Protein AF-A0A3N5Z4N9-F1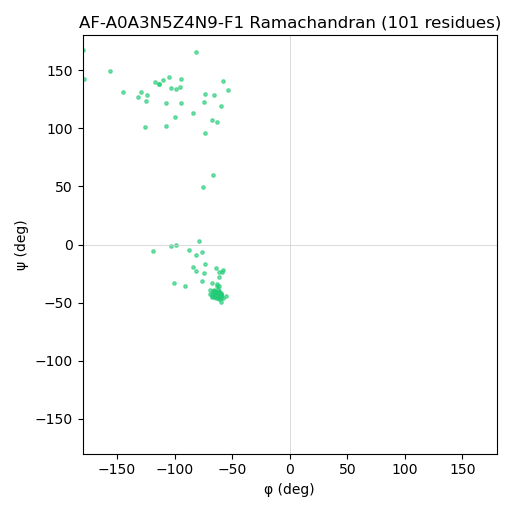 (afdb_monomer)

Sequence (103 aa):
MSAITFSGFNQIDFNVILKAVMEQERQPLATLQQRRTALEVQKEAFGTLASRLSALESAAAALADATAFGARTTRVGDSSVLGVAAGGTTPAGSYEIVVSELA

Solvent-accessible surface area (backbone atoms only — not comparable to full-atom values): 6707 Å² total; per-residue (Å²): 136,82,80,84,75,82,76,83,83,59,100,67,61,61,66,59,54,51,48,53,51,54,53,58,67,43,47,62,56,54,52,51,50,51,51,49,53,56,50,51,53,52,49,52,52,50,51,53,50,52,53,53,48,52,52,49,50,52,52,50,52,58,68,66,38,74,69,68,76,30,69,53,88,70,86,67,96,54,68,91,84,44,85,77,86,56,53,53,83,57,81,89,79,88,82,91,82,87,86,88,76,83,134

Structure (mmCIF, N/CA/C/O backbone):
data_AF-A0A3N5Z4N9-F1
#
_entry.id   AF-A0A3N5Z4N9-F1
#
loop_
_atom_site.group_PDB
_atom_site.id
_atom_site.type_symbol
_atom_site.label_atom_id
_atom_site.label_alt_id
_atom_site.label_comp_id
_atom_site.label_asym_id
_atom_site.label_entity_id
_atom_site.label_seq_id
_atom_site.pdbx_PDB_ins_code
_atom_site.Cartn_x
_atom_site.Cartn_y
_atom_site.Cartn_z
_atom_site.occupancy
_atom_site.B_iso_or_equiv
_atom_site.auth_seq_id
_atom_site.auth_comp_id
_atom_site.auth_asym_id
_atom_site.auth_atom_id
_atom_site.pdbx_PDB_model_num
ATOM 1 N N . MET A 1 1 ? -19.709 12.149 70.078 1.00 40.38 1 MET A N 1
ATOM 2 C CA . MET A 1 1 ? -21.076 11.800 69.643 1.00 40.38 1 MET A CA 1
ATOM 3 C C . MET A 1 1 ? -20.993 10.468 68.929 1.00 40.38 1 MET A C 1
ATOM 5 O O . MET A 1 1 ? -20.516 10.415 67.804 1.00 40.38 1 MET A O 1
ATOM 9 N N . SER A 1 2 ? -21.304 9.389 69.641 1.00 37.66 2 SER A N 1
ATOM 10 C CA . SER A 1 2 ? -21.177 8.026 69.129 1.00 37.66 2 SER A CA 1
ATOM 11 C C . SER A 1 2 ? -22.299 7.761 68.134 1.00 37.66 2 SER A C 1
ATOM 13 O O . SER A 1 2 ? -23.470 7.927 68.472 1.00 37.66 2 SER A O 1
ATOM 15 N N . ALA A 1 3 ? -21.936 7.394 66.905 1.00 52.66 3 ALA A N 1
ATOM 16 C CA . ALA A 1 3 ? -22.896 6.972 65.900 1.00 52.66 3 ALA A CA 1
ATOM 17 C C . ALA A 1 3 ? -23.642 5.742 66.430 1.00 52.66 3 ALA A C 1
ATOM 19 O O . ALA A 1 3 ? -23.032 4.723 66.750 1.00 52.66 3 ALA A O 1
ATOM 20 N N . ILE A 1 4 ? -24.960 5.867 66.562 1.00 48.16 4 ILE A N 1
ATOM 21 C CA . ILE A 1 4 ? -25.855 4.754 66.855 1.00 48.16 4 ILE A CA 1
ATOM 22 C C . ILE A 1 4 ? -25.741 3.795 65.669 1.00 48.16 4 ILE A C 1
ATOM 24 O O . ILE A 1 4 ? -26.236 4.087 64.581 1.00 48.16 4 ILE A O 1
ATOM 28 N N . THR A 1 5 ? -25.046 2.674 65.847 1.00 55.94 5 THR A N 1
ATOM 29 C CA . THR A 1 5 ? -25.056 1.596 64.861 1.00 55.94 5 THR A CA 1
ATOM 30 C C . THR A 1 5 ? -26.298 0.749 65.135 1.00 55.94 5 THR A C 1
ATOM 32 O O . THR A 1 5 ? -26.449 0.135 66.189 1.00 55.94 5 THR A O 1
ATOM 35 N N . PHE A 1 6 ? -27.247 0.762 64.200 1.00 52.94 6 PHE A N 1
ATOM 36 C CA . PHE A 1 6 ? -28.496 -0.005 64.262 1.00 52.94 6 PHE A CA 1
ATOM 37 C C . PHE A 1 6 ? -28.263 -1.506 63.972 1.00 52.94 6 PHE A C 1
ATOM 39 O O . PHE A 1 6 ? -28.958 -2.105 63.156 1.00 52.94 6 PHE A O 1
ATOM 46 N N . SER A 1 7 ? -27.288 -2.149 64.625 1.00 57.69 7 SER A N 1
ATOM 47 C CA . SER A 1 7 ? -26.996 -3.581 64.417 1.00 57.69 7 SER A CA 1
ATOM 48 C C . SER A 1 7 ? -27.962 -4.536 65.140 1.00 57.69 7 SER A C 1
ATOM 50 O O . SER A 1 7 ? -27.780 -5.749 65.086 1.00 57.69 7 SER A O 1
ATOM 52 N N . GLY A 1 8 ? -28.988 -4.013 65.822 1.00 52.41 8 GLY A N 1
ATOM 53 C CA . GLY A 1 8 ? -29.802 -4.773 66.776 1.00 52.41 8 GLY A CA 1
ATOM 54 C C . GLY A 1 8 ? -31.190 -5.242 66.325 1.00 52.41 8 GLY A C 1
ATOM 55 O O . GLY A 1 8 ? -31.852 -5.882 67.132 1.00 52.41 8 GLY A O 1
ATOM 56 N N . PHE A 1 9 ? -31.667 -4.944 65.106 1.00 52.38 9 PHE A N 1
ATOM 57 C CA . PHE A 1 9 ? -33.074 -5.230 64.740 1.00 52.38 9 PHE A CA 1
ATOM 58 C C . PHE A 1 9 ? -33.323 -6.196 63.583 1.00 52.38 9 PHE A C 1
ATOM 60 O O . PHE A 1 9 ? -34.468 -6.564 63.360 1.00 52.38 9 PHE A O 1
ATOM 67 N N . ASN A 1 10 ? -32.292 -6.646 62.878 1.00 56.12 10 ASN A N 1
ATOM 68 C CA . ASN A 1 10 ? -32.320 -7.836 62.027 1.00 56.12 10 ASN A CA 1
ATOM 69 C C . ASN A 1 10 ? -30.922 -7.985 61.445 1.00 56.12 10 ASN A C 1
ATOM 71 O O . ASN A 1 10 ? -30.293 -6.980 61.127 1.00 56.12 10 ASN A O 1
ATOM 75 N N . GLN A 1 11 ? -30.436 -9.214 61.302 1.00 60.12 11 GLN A N 1
ATOM 76 C CA . GLN A 1 11 ? -29.138 -9.539 60.707 1.00 60.12 11 GLN A CA 1
ATOM 77 C C . GLN A 1 11 ? -29.080 -9.209 59.202 1.00 60.12 11 GLN A C 1
ATOM 79 O O . GLN A 1 11 ? -28.901 -10.081 58.360 1.00 60.12 11 GLN A O 1
ATOM 84 N N . ILE A 1 12 ? -29.276 -7.945 58.848 1.00 62.72 12 ILE A N 1
ATOM 85 C CA . ILE A 1 12 ? -29.157 -7.424 57.497 1.00 62.72 12 ILE A CA 1
ATOM 86 C C . ILE A 1 12 ? -27.877 -6.599 57.480 1.00 62.72 12 ILE A C 1
ATOM 88 O O . ILE A 1 12 ? -27.822 -5.481 57.992 1.00 62.72 12 ILE A O 1
ATOM 92 N N . ASP A 1 13 ? -26.822 -7.179 56.914 1.00 74.38 13 ASP A N 1
ATOM 93 C CA . ASP A 1 13 ? -25.591 -6.452 56.635 1.00 74.38 13 ASP A CA 1
ATOM 94 C C . ASP A 1 13 ? -25.835 -5.525 55.438 1.00 74.38 13 ASP A C 1
ATOM 96 O O . ASP A 1 13 ? -25.782 -5.923 54.272 1.00 74.38 13 ASP A O 1
ATOM 100 N N . PHE A 1 14 ? -26.149 -4.265 55.729 1.00 69.50 14 PHE A N 1
ATOM 101 C CA . PHE A 1 14 ? -26.402 -3.237 54.721 1.00 69.50 14 PHE A CA 1
ATOM 102 C C . PHE A 1 14 ? -25.221 -3.034 53.761 1.00 69.50 14 PHE A C 1
ATOM 104 O O . PHE A 1 14 ? -25.440 -2.589 52.635 1.00 69.50 14 PHE A O 1
ATOM 111 N N . ASN A 1 15 ? -23.990 -3.413 54.135 1.00 76.06 15 ASN A N 1
ATOM 112 C CA . ASN A 1 15 ? -22.856 -3.375 53.208 1.00 76.06 15 ASN A CA 1
ATOM 113 C C . ASN A 1 15 ? -22.993 -4.403 52.082 1.00 76.06 15 ASN A C 1
ATOM 115 O O . ASN A 1 15 ? -22.550 -4.140 50.964 1.00 76.06 15 ASN A O 1
ATOM 119 N N . VAL A 1 16 ? -23.605 -5.560 52.351 1.00 78.25 16 VAL A N 1
ATOM 120 C CA . VAL A 1 16 ? -23.848 -6.602 51.342 1.00 78.25 16 VAL A CA 1
ATOM 121 C C . VAL A 1 16 ? -24.894 -6.127 50.339 1.00 78.25 16 VAL A C 1
ATOM 123 O O . VAL A 1 16 ? -24.694 -6.265 49.135 1.00 78.25 16 VAL A O 1
ATOM 126 N N . ILE A 1 17 ? -25.965 -5.491 50.819 1.00 77.75 17 ILE A N 1
ATOM 127 C CA . ILE A 1 17 ? -27.003 -4.910 49.956 1.00 77.75 17 ILE A CA 1
ATOM 128 C C . ILE A 1 17 ? -26.435 -3.748 49.136 1.00 77.75 17 ILE A C 1
ATOM 130 O O . ILE A 1 17 ? -26.642 -3.698 47.927 1.00 77.75 17 ILE A O 1
ATOM 134 N N . LEU A 1 18 ? -25.669 -2.847 49.760 1.00 81.06 18 LEU A N 1
ATOM 135 C CA . LEU A 1 18 ? -25.035 -1.725 49.065 1.00 81.06 18 LEU A CA 1
ATOM 136 C C . LEU A 1 18 ? -24.085 -2.216 47.964 1.00 81.06 18 LEU A C 1
ATOM 138 O O . LEU A 1 18 ? -24.117 -1.692 46.852 1.00 81.06 18 LEU A O 1
ATOM 142 N N . LYS A 1 19 ? -23.273 -3.244 48.246 1.00 80.94 19 LYS A N 1
ATOM 143 C CA . LYS A 1 19 ? -22.417 -3.880 47.237 1.00 80.94 19 LYS A CA 1
ATOM 144 C C . LYS A 1 19 ? -23.237 -4.496 46.111 1.00 80.94 19 LYS A C 1
ATOM 146 O O . LYS A 1 19 ? -22.924 -4.224 44.962 1.00 80.94 19 LYS A O 1
ATOM 151 N N . ALA A 1 20 ? -24.294 -5.249 46.414 1.00 78.19 20 ALA A N 1
ATOM 152 C CA . ALA A 1 20 ? -25.144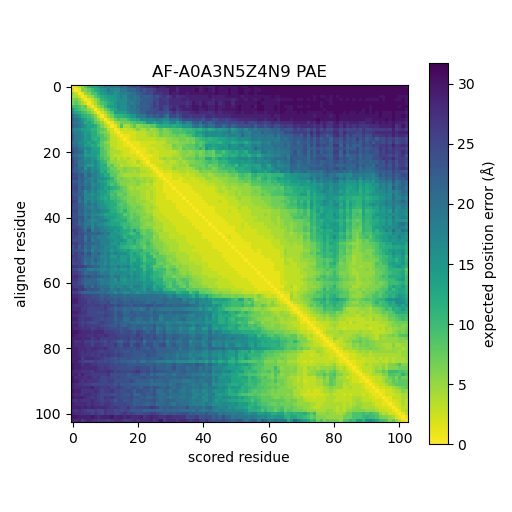 -5.871 45.398 1.00 78.19 20 ALA A CA 1
ATOM 153 C C . ALA A 1 20 ? -25.802 -4.838 44.463 1.00 78.19 20 ALA A C 1
ATOM 155 O O . ALA A 1 20 ? -25.812 -5.026 43.247 1.00 78.19 20 ALA A O 1
ATOM 156 N N . VAL A 1 21 ? -26.282 -3.716 45.011 1.00 82.38 21 VAL A N 1
ATOM 157 C CA . VAL A 1 21 ? -26.852 -2.609 44.222 1.00 82.38 21 VAL A CA 1
ATOM 158 C C . VAL A 1 21 ? -25.775 -1.926 43.375 1.00 82.38 21 VAL A C 1
ATOM 160 O O . VAL A 1 21 ? -25.981 -1.705 42.185 1.00 82.38 21 VAL A O 1
ATOM 163 N N . MET A 1 22 ? -24.599 -1.654 43.946 1.00 82.12 22 MET A N 1
ATOM 164 C CA . MET A 1 22 ? -23.463 -1.074 43.217 1.00 82.12 22 MET A CA 1
ATOM 165 C C . MET A 1 22 ? -22.938 -1.992 42.100 1.00 82.12 22 MET A C 1
ATOM 167 O O . MET A 1 22 ? -22.513 -1.509 41.053 1.00 82.12 22 MET A O 1
ATOM 171 N N . GLU A 1 23 ? -22.957 -3.310 42.298 1.00 80.44 23 GLU A N 1
ATOM 172 C CA . GLU A 1 23 ? -22.589 -4.307 41.284 1.00 80.44 23 GLU A CA 1
ATOM 173 C C . GLU A 1 23 ? -23.574 -4.273 40.105 1.00 80.44 23 GLU A C 1
ATOM 175 O O . GLU A 1 23 ? -23.171 -4.270 38.940 1.00 80.44 23 GLU A O 1
ATOM 180 N N . GLN A 1 24 ? -24.872 -4.189 40.407 1.00 81.31 24 GLN A N 1
ATOM 181 C CA . GLN A 1 24 ? -25.939 -4.118 39.412 1.00 81.31 24 GLN A CA 1
ATOM 182 C C . GLN A 1 24 ? -25.896 -2.803 38.620 1.00 81.31 24 GLN A C 1
ATOM 184 O O . GLN A 1 24 ? -25.974 -2.819 37.392 1.00 81.31 24 GLN A O 1
ATOM 189 N N . GLU A 1 25 ? -25.673 -1.678 39.299 1.00 79.25 25 GLU A N 1
ATOM 190 C CA . GLU A 1 25 ? -25.469 -0.351 38.694 1.00 79.25 25 GLU A CA 1
ATOM 191 C C . GLU A 1 25 ? -24.227 -0.297 37.779 1.00 79.25 25 GLU A C 1
ATOM 193 O O . GLU A 1 25 ? -24.164 0.503 36.845 1.00 79.25 25 GLU A O 1
ATOM 198 N N . ARG A 1 26 ? -23.240 -1.1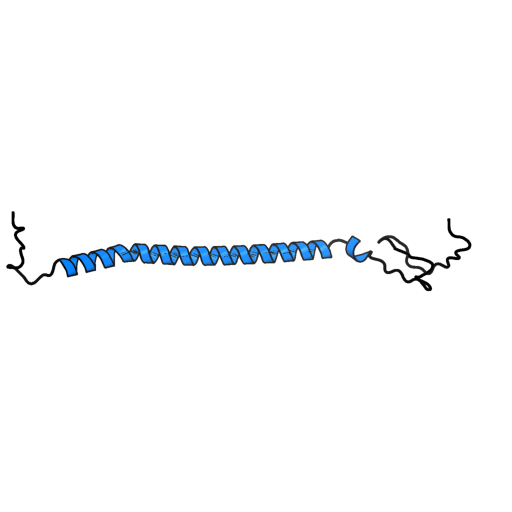82 37.979 1.00 84.25 26 ARG A N 1
ATOM 199 C CA . ARG A 1 26 ? -22.036 -1.284 37.133 1.00 84.25 26 ARG A CA 1
ATOM 200 C C . ARG A 1 26 ? -22.218 -2.126 35.867 1.00 84.25 26 ARG A C 1
ATOM 202 O O . ARG A 1 26 ? -21.444 -1.958 34.922 1.00 84.25 26 ARG A O 1
ATOM 209 N N . GLN A 1 27 ? -23.232 -2.987 35.791 1.00 86.19 27 GLN A N 1
ATOM 210 C CA . GLN A 1 27 ? -23.527 -3.781 34.587 1.00 86.19 27 GLN A CA 1
ATOM 211 C C . GLN A 1 27 ? -23.722 -2.957 33.298 1.00 86.19 27 GLN A C 1
ATOM 213 O O . GLN A 1 27 ? -23.153 -3.335 32.263 1.00 86.19 27 GLN A O 1
ATOM 218 N N . PRO A 1 28 ? -24.468 -1.832 33.294 1.00 86.38 28 PRO A N 1
ATOM 219 C CA . PRO A 1 28 ? -24.600 -1.013 32.092 1.00 86.38 28 PRO A CA 1
ATOM 220 C C . PRO A 1 28 ? -23.259 -0.418 31.642 1.00 86.38 28 PRO A C 1
ATOM 222 O O . PRO A 1 28 ? -23.004 -0.344 30.439 1.00 86.38 28 PRO A O 1
ATOM 225 N N . LEU A 1 29 ? -22.363 -0.075 32.574 1.00 88.31 29 LEU A N 1
ATOM 226 C CA . LEU A 1 29 ? -21.020 0.415 32.249 1.00 88.31 29 LEU A CA 1
ATOM 227 C C . LEU A 1 29 ? -20.192 -0.657 31.525 1.00 88.31 29 LEU A C 1
ATOM 229 O O . LEU A 1 29 ? -19.597 -0.374 30.484 1.00 88.31 29 LEU A O 1
ATOM 233 N N . ALA A 1 30 ? -20.207 -1.891 32.036 1.00 88.44 30 ALA A N 1
ATOM 234 C CA . ALA A 1 30 ? -19.520 -3.019 31.408 1.00 88.44 30 ALA A CA 1
ATOM 235 C C . ALA A 1 30 ? -20.074 -3.303 29.999 1.00 88.44 30 ALA A C 1
ATOM 237 O O . ALA A 1 30 ? -19.313 -3.524 29.056 1.00 88.44 30 ALA A O 1
ATOM 238 N N . THR A 1 31 ? -21.396 -3.206 29.830 1.00 91.38 31 THR A N 1
ATOM 239 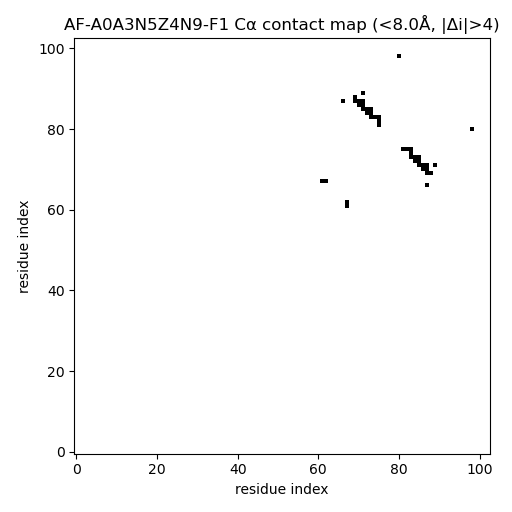C CA . THR A 1 31 ? -22.060 -3.368 28.527 1.00 91.38 31 THR A CA 1
ATOM 240 C C . THR A 1 31 ? -21.631 -2.282 27.535 1.00 91.38 31 THR A C 1
ATOM 242 O O . THR A 1 31 ? -21.343 -2.572 26.372 1.00 91.38 31 THR A O 1
ATOM 245 N N . LEU A 1 32 ? -21.556 -1.021 27.972 1.00 92.19 32 LEU A N 1
ATOM 246 C CA . LEU A 1 32 ? -21.092 0.092 27.138 1.00 92.19 32 LEU A CA 1
ATOM 247 C C . LEU A 1 32 ? -19.612 -0.047 26.762 1.00 92.19 32 LEU A C 1
ATOM 249 O O . LEU A 1 32 ? -19.252 0.218 25.615 1.00 92.19 32 LEU A O 1
ATOM 253 N N . GLN A 1 33 ? -18.765 -0.504 27.686 1.00 91.44 33 GLN A N 1
ATOM 254 C CA . GLN A 1 33 ? -17.355 -0.787 27.408 1.00 91.44 33 GLN A CA 1
ATOM 255 C C . GLN A 1 33 ? -17.198 -1.899 26.369 1.00 91.44 33 GLN A C 1
ATOM 257 O O . GLN A 1 33 ? -16.463 -1.711 25.404 1.00 91.44 33 GLN A O 1
ATOM 262 N N . GLN A 1 34 ? -17.946 -2.999 26.489 1.00 92.94 34 GLN A N 1
ATOM 263 C CA . GLN A 1 34 ? -17.939 -4.070 25.486 1.00 92.94 34 GLN A CA 1
ATOM 264 C C . GLN A 1 34 ? -18.382 -3.573 24.105 1.00 92.94 34 GLN A C 1
ATOM 266 O O . GLN A 1 34 ? -17.731 -3.872 23.105 1.00 92.94 34 GLN A O 1
ATOM 271 N N . ARG A 1 35 ? -19.453 -2.768 24.039 1.00 93.06 35 ARG A N 1
ATOM 272 C CA . ARG A 1 35 ? -19.911 -2.155 22.780 1.00 93.06 35 ARG A CA 1
ATOM 273 C C . ARG A 1 35 ? -18.849 -1.244 22.176 1.00 93.06 35 ARG A C 1
ATOM 275 O O . ARG A 1 35 ? -18.616 -1.309 20.973 1.00 93.06 35 ARG A O 1
ATOM 282 N N . ARG A 1 36 ? -18.183 -0.428 22.997 1.00 93.69 36 ARG A N 1
ATOM 283 C CA . ARG A 1 36 ? -17.082 0.430 22.546 1.00 93.69 36 ARG A CA 1
ATOM 284 C C . ARG A 1 36 ? -15.948 -0.403 21.955 1.00 93.69 36 ARG A C 1
ATOM 286 O O . ARG A 1 36 ? -15.518 -0.109 20.848 1.00 93.69 36 ARG A O 1
ATOM 293 N N . THR A 1 37 ? -15.501 -1.445 22.651 1.00 95.12 37 THR A N 1
ATOM 294 C CA . THR A 1 37 ? -14.441 -2.331 22.151 1.00 95.12 37 THR A CA 1
ATOM 295 C C . THR A 1 37 ? -14.839 -2.993 20.834 1.00 95.12 37 THR A C 1
ATOM 297 O O . THR A 1 37 ? -14.044 -3.006 19.902 1.00 95.12 37 THR A O 1
ATOM 300 N N . ALA A 1 38 ? -16.078 -3.477 20.711 1.00 94.94 38 ALA A N 1
ATOM 301 C CA . ALA A 1 38 ? -16.566 -4.067 19.465 1.00 94.94 38 ALA A CA 1
ATOM 302 C C . ALA A 1 38 ? -16.558 -3.065 18.295 1.00 94.94 38 ALA A C 1
ATOM 304 O O . ALA A 1 38 ? -16.173 -3.423 17.183 1.00 94.94 38 ALA A O 1
ATOM 305 N N . LEU A 1 39 ? -16.949 -1.810 18.541 1.00 95.06 39 LEU A N 1
ATOM 306 C CA . LEU A 1 39 ? -16.929 -0.750 17.531 1.00 95.06 39 LEU A CA 1
ATOM 307 C C . LEU A 1 39 ? -15.505 -0.330 17.142 1.00 95.06 39 LEU A C 1
ATOM 309 O O . LEU A 1 39 ? -15.254 -0.105 15.960 1.00 95.06 39 LEU A O 1
ATOM 313 N N . GLU A 1 40 ? -14.568 -0.258 18.091 1.00 94.62 40 GLU A N 1
ATOM 314 C CA . GLU A 1 40 ? -13.156 0.023 17.782 1.00 94.62 40 GLU A CA 1
ATOM 315 C C . GLU A 1 40 ? -12.547 -1.088 16.918 1.00 94.62 40 GLU A C 1
ATOM 317 O O . GLU A 1 40 ? -11.931 -0.793 15.899 1.00 94.62 40 GLU A O 1
ATOM 322 N N . VAL A 1 41 ? -12.818 -2.362 17.229 1.00 96.06 41 VAL A N 1
ATOM 323 C CA . VAL A 1 41 ? -12.368 -3.493 16.396 1.00 96.06 41 VAL A CA 1
ATOM 324 C C . VAL A 1 41 ? -12.938 -3.402 14.977 1.00 96.06 41 VAL A C 1
ATOM 326 O O . VAL A 1 41 ? -12.216 -3.608 14.002 1.00 96.06 41 VAL A O 1
ATOM 329 N N . GLN A 1 42 ? -14.222 -3.058 14.831 1.00 93.25 42 GLN A N 1
ATOM 330 C CA . GLN A 1 42 ? -14.815 -2.849 13.506 1.00 93.25 42 GLN A CA 1
ATOM 331 C C . GLN A 1 42 ? -14.135 -1.697 12.761 1.00 93.25 42 GLN A C 1
ATOM 333 O O . GLN A 1 42 ? -13.808 -1.831 11.583 1.00 93.25 42 GLN A O 1
ATOM 338 N N . LYS A 1 43 ? -13.879 -0.579 13.442 1.00 95.38 43 LYS A N 1
ATOM 339 C CA . LYS A 1 43 ? -13.197 0.580 12.864 1.00 95.38 43 LYS A CA 1
ATOM 340 C C . LYS A 1 43 ? -11.780 0.239 12.402 1.00 95.38 43 LYS A C 1
ATOM 342 O O . LYS A 1 43 ? -11.401 0.624 11.298 1.00 95.38 43 LYS A O 1
ATOM 347 N N . GLU A 1 44 ? -11.016 -0.498 13.199 1.00 95.69 44 GLU A N 1
ATOM 348 C CA . GLU A 1 44 ? -9.676 -0.970 12.831 1.00 95.69 44 GLU A CA 1
ATOM 349 C C . GLU A 1 44 ? -9.714 -1.903 11.615 1.00 95.69 44 GLU A C 1
ATOM 351 O O . GLU A 1 44 ? -8.889 -1.774 10.704 1.00 95.69 44 GLU A O 1
ATOM 356 N N . ALA A 1 45 ? -10.704 -2.799 11.552 1.00 95.31 45 ALA A N 1
ATOM 357 C CA . ALA A 1 45 ? -10.904 -3.674 10.402 1.00 95.31 45 ALA A CA 1
ATOM 358 C C . ALA A 1 45 ? -11.195 -2.872 9.121 1.00 95.31 45 ALA A C 1
ATOM 360 O O . ALA A 1 45 ? -10.579 -3.129 8.084 1.00 95.31 45 ALA A O 1
ATOM 361 N N . PHE A 1 46 ? -12.063 -1.856 9.194 1.00 97.19 46 PHE A N 1
ATOM 362 C CA . PHE A 1 46 ? -12.331 -0.960 8.065 1.00 97.19 46 PHE A CA 1
ATOM 363 C C . PHE A 1 46 ? -11.112 -0.123 7.675 1.00 97.19 46 PHE A C 1
ATOM 365 O O . PHE A 1 46 ? -10.836 0.017 6.485 1.00 97.19 46 PH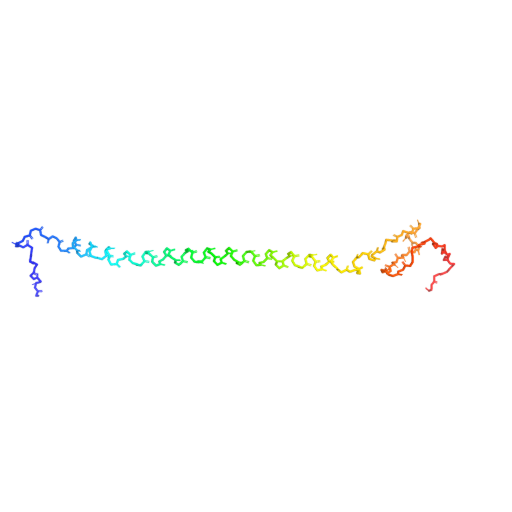E A O 1
ATOM 372 N N . GLY A 1 47 ? -10.350 0.385 8.646 1.00 96.44 47 GLY A N 1
ATOM 373 C CA . GLY A 1 47 ? -9.100 1.100 8.384 1.00 96.44 47 GLY A CA 1
ATOM 374 C C . GLY A 1 47 ? -8.091 0.221 7.646 1.00 96.44 47 GLY A C 1
ATOM 375 O O . GLY A 1 47 ? -7.545 0.622 6.621 1.00 96.44 47 GLY A O 1
ATOM 376 N N . THR A 1 48 ? -7.922 -1.022 8.100 1.00 96.56 48 THR A N 1
ATOM 377 C CA . THR A 1 48 ? -7.039 -2.005 7.456 1.00 96.56 48 THR A CA 1
ATOM 378 C C . THR A 1 48 ? -7.491 -2.321 6.032 1.00 96.56 48 THR A C 1
ATOM 380 O O . THR A 1 48 ? -6.665 -2.380 5.118 1.00 96.56 48 THR A O 1
ATOM 383 N N . LEU A 1 49 ? -8.795 -2.516 5.821 1.00 96.00 49 LEU A N 1
ATOM 384 C CA . LEU A 1 49 ? -9.357 -2.761 4.495 1.00 96.00 49 LEU A CA 1
ATOM 385 C C . LEU A 1 49 ? -9.118 -1.573 3.557 1.00 96.00 49 LEU A C 1
ATOM 387 O O . LEU A 1 49 ? -8.662 -1.775 2.435 1.00 96.00 49 LEU A O 1
ATOM 391 N N . ALA A 1 50 ? -9.374 -0.350 4.023 1.00 95.69 50 ALA A N 1
ATOM 392 C CA . ALA A 1 50 ? -9.163 0.865 3.243 1.00 95.69 50 ALA A CA 1
ATOM 393 C C . ALA A 1 50 ? -7.693 1.029 2.833 1.00 95.69 50 ALA A C 1
ATOM 395 O O . ALA A 1 50 ? -7.409 1.293 1.666 1.00 95.69 50 ALA A O 1
ATOM 396 N N . SER A 1 51 ? -6.748 0.791 3.749 1.00 96.38 51 SER A N 1
ATOM 397 C CA . SER A 1 51 ? -5.316 0.827 3.426 1.00 96.38 51 SER A CA 1
ATOM 398 C C . SER A 1 51 ? -4.933 -0.212 2.372 1.00 96.38 51 SER A C 1
ATOM 400 O O . SER A 1 51 ? -4.202 0.102 1.434 1.00 96.38 51 SER A O 1
ATOM 402 N N . ARG A 1 52 ? -5.447 -1.443 2.484 1.00 96.06 52 ARG A N 1
ATOM 403 C CA . ARG A 1 52 ? -5.195 -2.498 1.488 1.00 96.06 52 ARG A CA 1
ATOM 404 C C . ARG A 1 52 ? -5.793 -2.155 0.128 1.00 96.06 52 ARG A C 1
ATOM 406 O O . ARG A 1 52 ? -5.150 -2.399 -0.889 1.00 96.06 52 ARG A O 1
ATOM 413 N N . LEU A 1 53 ? -6.993 -1.581 0.107 1.00 96.50 53 LEU A N 1
ATOM 414 C CA . LEU A 1 53 ? -7.650 -1.166 -1.126 1.00 96.50 53 LEU A CA 1
ATOM 415 C C . LEU A 1 53 ? -6.890 -0.026 -1.810 1.00 96.50 53 LEU A C 1
ATOM 417 O O . LEU A 1 53 ? -6.659 -0.100 -3.009 1.00 96.50 53 LEU A O 1
ATOM 421 N N . SER 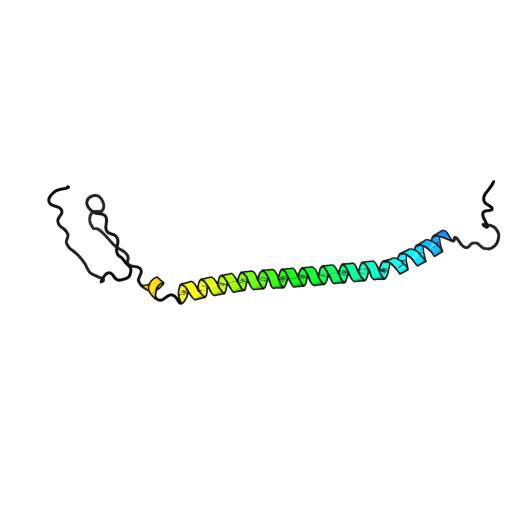A 1 54 ? -6.429 0.970 -1.054 1.00 96.44 54 SER A N 1
ATOM 422 C CA . SER A 1 54 ? -5.617 2.071 -1.588 1.00 96.44 54 SER A CA 1
ATOM 423 C C . SER A 1 54 ? -4.279 1.586 -2.164 1.00 96.44 54 SER A C 1
ATOM 425 O O . SER A 1 54 ? -3.847 2.047 -3.223 1.00 96.44 54 SER A O 1
ATOM 427 N N . ALA A 1 55 ? -3.639 0.604 -1.519 1.00 96.44 55 ALA A N 1
ATOM 428 C CA . ALA A 1 55 ? -2.430 -0.022 -2.053 1.00 96.44 55 ALA A CA 1
ATOM 429 C C . ALA A 1 55 ? -2.707 -0.779 -3.364 1.00 96.44 55 ALA A C 1
ATOM 431 O O . ALA A 1 55 ? -1.927 -0.680 -4.312 1.00 96.44 55 ALA A O 1
ATOM 432 N N . LEU A 1 56 ? -3.830 -1.502 -3.436 1.00 95.19 56 LEU A N 1
ATOM 433 C CA . LEU A 1 56 ? -4.253 -2.195 -4.652 1.00 95.19 56 LEU A CA 1
ATOM 434 C C . LEU A 1 56 ? -4.581 -1.213 -5.782 1.00 95.19 56 LEU A C 1
ATOM 436 O O . LEU A 1 56 ? -4.144 -1.428 -6.907 1.00 95.19 56 LEU A O 1
ATOM 440 N N . GLU A 1 57 ? -5.311 -0.139 -5.488 1.00 94.75 57 GLU A N 1
ATOM 441 C CA . GLU A 1 57 ? -5.625 0.928 -6.440 1.00 94.75 57 GLU A CA 1
ATOM 442 C C . GLU A 1 57 ? -4.345 1.548 -7.005 1.00 94.75 57 GLU A C 1
ATOM 444 O O . GLU A 1 57 ? -4.204 1.665 -8.219 1.00 94.75 57 GLU A O 1
ATOM 449 N N . SER A 1 58 ? -3.373 1.851 -6.142 1.00 93.62 58 SER A N 1
ATOM 450 C CA . SER A 1 58 ? -2.077 2.398 -6.559 1.00 93.62 58 SER A CA 1
ATOM 451 C C . SER A 1 58 ? -1.317 1.437 -7.478 1.00 93.62 58 SER A C 1
ATOM 453 O O . SER A 1 58 ? -0.778 1.851 -8.503 1.00 93.62 58 SER A O 1
ATOM 455 N N . ALA A 1 59 ? -1.298 0.142 -7.148 1.00 92.06 59 ALA A N 1
ATOM 456 C CA . ALA A 1 59 ? -0.662 -0.876 -7.981 1.00 92.06 59 ALA A CA 1
ATOM 457 C C . ALA A 1 59 ? -1.387 -1.063 -9.325 1.00 92.06 59 ALA A C 1
ATOM 459 O O . ALA A 1 59 ? -0.742 -1.198 -10.364 1.00 92.06 59 ALA A O 1
ATOM 460 N N . ALA A 1 60 ? -2.721 -1.039 -9.321 1.00 92.50 60 ALA A N 1
ATOM 461 C CA . ALA A 1 60 ? -3.529 -1.128 -10.530 1.00 92.50 60 ALA A CA 1
ATOM 462 C C . ALA A 1 60 ? -3.340 0.103 -11.427 1.00 92.50 60 ALA A C 1
ATOM 464 O O . ALA A 1 60 ? -3.218 -0.051 -12.638 1.00 92.50 60 ALA A O 1
ATOM 465 N N . ALA A 1 61 ? -3.250 1.303 -10.849 1.00 91.38 61 ALA A N 1
ATOM 466 C CA . ALA A 1 61 ? -2.956 2.533 -11.577 1.00 91.38 61 ALA A CA 1
ATOM 467 C C . ALA A 1 61 ? -1.558 2.496 -12.210 1.00 91.38 61 ALA A C 1
ATOM 469 O O . ALA A 1 61 ? -1.413 2.820 -13.386 1.00 91.38 61 ALA A O 1
ATOM 470 N N . ALA A 1 62 ? -0.548 2.024 -11.470 1.00 89.00 62 ALA A N 1
ATOM 471 C CA . ALA A 1 62 ? 0.802 1.840 -12.001 1.00 89.00 62 ALA A CA 1
ATOM 472 C C . ALA A 1 62 ? 0.845 0.825 -13.156 1.00 89.00 62 ALA A C 1
ATOM 474 O O . ALA A 1 62 ? 1.595 1.008 -14.108 1.00 89.00 62 ALA A O 1
ATOM 475 N N . LEU A 1 63 ? 0.027 -0.232 -13.094 1.00 87.00 63 LEU A N 1
ATOM 476 C CA . LEU A 1 63 ? -0.078 -1.219 -14.170 1.00 87.00 63 LEU A CA 1
ATOM 477 C C . LEU A 1 63 ? -0.896 -0.713 -15.367 1.00 87.00 63 LEU A C 1
ATOM 479 O O . LEU A 1 63 ? -0.639 -1.115 -16.497 1.00 87.00 63 LEU A O 1
ATOM 483 N N . ALA A 1 64 ? -1.890 0.141 -15.133 1.00 88.56 64 ALA A N 1
ATOM 484 C CA . ALA A 1 64 ? -2.694 0.751 -16.187 1.00 88.56 64 ALA A CA 1
ATOM 485 C C . ALA A 1 64 ? -1.928 1.842 -16.957 1.00 88.56 64 ALA A C 1
AT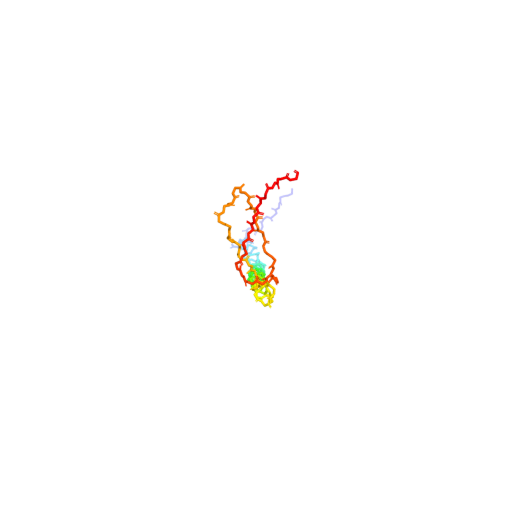OM 487 O O . ALA A 1 64 ? -2.341 2.217 -18.056 1.00 88.56 64 ALA A O 1
ATOM 488 N N . ASP A 1 65 ? -0.822 2.345 -16.405 1.00 86.50 65 ASP A N 1
ATOM 489 C CA . ASP A 1 65 ? 0.037 3.311 -17.075 1.00 86.50 65 ASP A CA 1
ATOM 490 C C . ASP A 1 65 ? 0.746 2.672 -18.281 1.00 86.50 65 ASP A C 1
ATOM 492 O O . ASP A 1 65 ? 1.692 1.892 -18.159 1.00 86.50 65 ASP A O 1
ATOM 496 N N . ALA A 1 66 ? 0.302 3.044 -19.483 1.00 71.81 66 ALA A N 1
ATOM 497 C CA . ALA A 1 66 ? 0.864 2.566 -20.742 1.00 71.81 66 ALA A CA 1
ATOM 498 C C . ALA A 1 66 ? 2.363 2.894 -20.904 1.00 71.81 66 ALA A C 1
ATOM 500 O O . ALA A 1 66 ? 3.066 2.204 -21.647 1.00 71.81 66 ALA A O 1
ATOM 501 N N . THR A 1 67 ? 2.873 3.919 -20.214 1.00 77.44 67 THR A N 1
ATOM 502 C CA . THR A 1 67 ? 4.291 4.304 -20.279 1.00 77.44 67 THR A CA 1
ATOM 503 C C . THR A 1 67 ? 5.200 3.346 -19.510 1.00 77.44 67 THR A C 1
ATOM 505 O O . THR A 1 67 ? 6.364 3.185 -19.891 1.00 77.44 67 THR A O 1
ATOM 508 N N . ALA A 1 68 ? 4.671 2.628 -18.511 1.00 76.56 68 ALA A N 1
ATOM 509 C CA . ALA A 1 68 ? 5.421 1.644 -17.727 1.00 76.56 68 ALA A CA 1
ATOM 510 C C . ALA A 1 68 ? 5.960 0.489 -18.593 1.00 76.56 68 ALA A C 1
ATOM 512 O O . ALA A 1 68 ? 7.018 -0.072 -18.309 1.00 76.56 68 ALA A O 1
ATOM 513 N N . PHE A 1 69 ? 5.279 0.173 -19.697 1.00 81.75 69 PHE A N 1
ATOM 514 C CA . PHE A 1 69 ? 5.671 -0.896 -20.621 1.00 81.75 69 PHE A CA 1
ATOM 515 C C . PHE A 1 69 ? 6.651 -0.447 -21.714 1.00 81.75 69 PHE A C 1
ATOM 517 O O . PHE A 1 69 ? 7.120 -1.271 -22.497 1.00 81.75 69 PHE A O 1
ATOM 524 N N . GLY A 1 70 ? 6.974 0.848 -21.783 1.00 81.62 70 GLY A N 1
ATOM 525 C CA . GLY A 1 70 ? 7.926 1.392 -22.752 1.00 81.62 70 GLY A CA 1
ATOM 526 C C . GLY A 1 70 ? 9.392 1.215 -22.353 1.00 81.62 70 GLY A C 1
ATOM 527 O O . GLY A 1 70 ? 10.268 1.502 -23.163 1.00 81.62 70 GLY A O 1
ATOM 528 N N . ALA A 1 71 ? 9.683 0.769 -21.125 1.00 82.50 71 ALA A N 1
ATOM 529 C CA . ALA A 1 71 ? 11.046 0.676 -20.605 1.00 82.50 71 ALA A CA 1
ATOM 530 C C . ALA A 1 71 ? 11.972 -0.139 -21.532 1.00 82.50 71 ALA A C 1
ATOM 532 O O . ALA A 1 71 ? 11.633 -1.230 -21.993 1.00 82.50 71 ALA A O 1
ATOM 533 N N . ARG A 1 72 ? 13.165 0.402 -21.806 1.00 85.94 72 ARG A N 1
ATOM 534 C CA . ARG A 1 72 ? 14.166 -0.204 -22.694 1.00 85.94 72 ARG A CA 1
ATOM 535 C C . ARG A 1 72 ? 15.403 -0.608 -21.905 1.00 85.94 72 ARG A C 1
ATOM 537 O O . ARG A 1 72 ? 15.892 0.150 -21.074 1.00 85.94 72 ARG A O 1
ATOM 544 N N . THR A 1 73 ? 15.938 -1.785 -22.210 1.00 86.25 73 THR A N 1
ATOM 545 C CA . THR A 1 73 ? 17.247 -2.223 -21.717 1.00 86.25 73 THR A CA 1
ATOM 546 C C . THR A 1 73 ? 18.311 -1.915 -22.761 1.00 86.25 73 THR A C 1
ATOM 548 O O . THR A 1 73 ? 18.117 -2.185 -23.946 1.00 86.25 73 THR A O 1
ATOM 551 N N . THR A 1 74 ? 19.448 -1.380 -22.324 1.00 87.31 74 THR A N 1
ATOM 552 C CA . THR A 1 74 ? 20.631 -1.168 -23.161 1.00 87.31 74 THR A CA 1
ATOM 553 C C . THR A 1 74 ? 21.699 -2.204 -22.827 1.00 87.31 74 THR A C 1
ATOM 555 O O . THR A 1 74 ? 21.864 -2.613 -21.679 1.00 87.31 74 THR A O 1
ATOM 558 N N . ARG A 1 75 ? 22.436 -2.648 -23.847 1.00 88.19 75 ARG A N 1
ATOM 559 C CA . ARG A 1 75 ? 23.619 -3.498 -23.692 1.00 88.19 75 ARG A CA 1
ATOM 560 C C . ARG A 1 75 ? 24.741 -2.902 -24.523 1.00 88.19 75 ARG A C 1
ATOM 562 O O . ARG A 1 75 ? 24.559 -2.675 -25.715 1.00 88.19 75 ARG A O 1
ATOM 569 N N . VAL A 1 76 ? 25.886 -2.679 -23.891 1.00 89.19 76 VAL A N 1
ATOM 570 C CA . VAL A 1 76 ? 27.100 -2.181 -24.545 1.00 89.19 76 VAL A CA 1
ATOM 571 C C . VAL A 1 76 ? 28.131 -3.305 -24.579 1.00 89.19 76 VAL A C 1
ATOM 573 O O . VAL A 1 76 ? 28.205 -4.101 -23.642 1.00 89.19 76 VAL A O 1
ATOM 576 N N . GLY A 1 77 ? 28.879 -3.404 -25.681 1.00 85.12 77 GLY A N 1
ATOM 577 C CA . GLY A 1 77 ? 29.956 -4.386 -25.835 1.00 85.12 77 GLY A CA 1
ATOM 578 C C . GLY A 1 77 ? 31.136 -4.111 -24.901 1.00 85.12 77 GLY A C 1
ATOM 579 O O . GLY A 1 77 ? 31.599 -5.030 -24.234 1.00 85.12 77 GLY A O 1
ATOM 580 N N . ASP A 1 78 ? 31.560 -2.848 -24.807 1.00 85.81 78 ASP A N 1
ATOM 581 C CA . ASP A 1 78 ? 32.593 -2.387 -23.878 1.00 85.81 78 ASP A CA 1
ATOM 582 C C . ASP A 1 78 ? 32.079 -1.220 -23.020 1.00 85.81 78 ASP A C 1
ATOM 584 O O . ASP A 1 78 ? 32.007 -0.069 -23.457 1.00 85.81 78 ASP A O 1
ATOM 588 N N . SER A 1 79 ? 31.700 -1.529 -21.779 1.00 85.38 79 SER A N 1
ATOM 589 C CA . SER A 1 79 ? 31.183 -0.546 -20.822 1.00 85.38 79 SER A CA 1
ATOM 590 C C . SER A 1 79 ? 32.263 0.343 -20.197 1.00 85.38 79 SER A C 1
ATOM 592 O O . SER A 1 79 ? 31.918 1.247 -19.440 1.00 85.38 79 SER A O 1
ATOM 594 N N . SER A 1 80 ? 33.552 0.084 -20.458 1.00 83.56 80 SER A N 1
ATOM 595 C CA . SER A 1 80 ? 34.650 0.946 -19.993 1.00 83.56 80 SER A CA 1
ATOM 596 C C . SER A 1 80 ? 34.853 2.165 -20.895 1.00 83.56 80 SER A C 1
ATOM 598 O O . SER A 1 80 ? 35.352 3.190 -20.435 1.00 83.56 80 SER A O 1
ATOM 600 N N . VAL A 1 81 ? 34.411 2.070 -22.154 1.00 82.69 81 VAL A N 1
ATOM 601 C CA . VAL A 1 81 ? 34.551 3.119 -23.174 1.00 82.69 81 VAL A CA 1
ATOM 602 C C . VAL A 1 81 ? 33.257 3.918 -23.355 1.00 82.69 81 VAL A C 1
ATOM 604 O O . VAL A 1 81 ? 33.309 5.115 -23.631 1.00 82.69 81 VAL A O 1
ATOM 607 N N . LEU A 1 82 ? 32.086 3.287 -23.193 1.00 84.38 82 LEU A N 1
ATOM 608 C CA . LEU A 1 82 ? 30.793 3.927 -23.444 1.00 84.38 82 LEU A CA 1
ATOM 609 C C . LEU A 1 82 ? 29.703 3.455 -22.470 1.00 84.38 82 LEU A C 1
ATOM 611 O O . LEU A 1 82 ? 29.448 2.262 -22.315 1.00 84.38 82 LEU A O 1
ATOM 615 N N . GLY A 1 83 ? 28.984 4.412 -21.880 1.00 87.81 83 GLY A N 1
ATOM 616 C CA . GLY A 1 83 ? 27.713 4.179 -21.192 1.00 87.81 83 GLY A CA 1
ATOM 617 C C 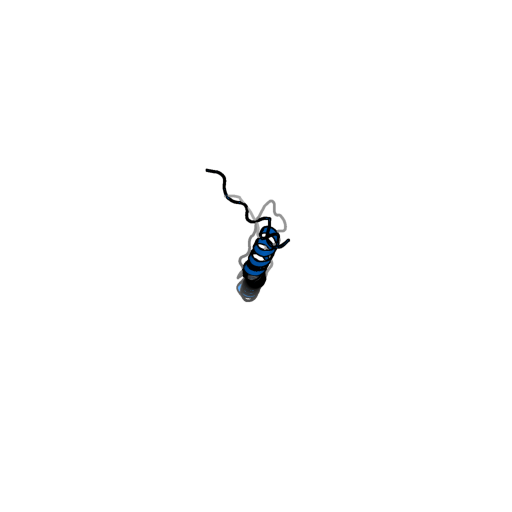. GLY A 1 83 ? 26.540 4.627 -22.062 1.00 87.81 83 GLY A C 1
ATOM 618 O O . GLY A 1 83 ? 26.581 5.711 -22.638 1.00 87.81 83 GLY A O 1
ATOM 619 N N . VAL A 1 84 ? 25.483 3.813 -22.157 1.00 85.06 84 VAL A N 1
ATOM 620 C CA . VAL A 1 84 ? 24.283 4.142 -22.946 1.00 85.06 84 VAL A CA 1
ATOM 621 C C . VAL A 1 84 ? 23.030 3.949 -22.100 1.00 85.06 84 VAL A C 1
ATOM 623 O O . VAL A 1 84 ? 22.835 2.889 -21.506 1.00 85.06 84 VAL A O 1
ATOM 626 N N . ALA A 1 85 ? 22.151 4.949 -22.105 1.00 87.94 85 ALA A N 1
ATOM 627 C CA . ALA A 1 85 ? 20.805 4.878 -21.546 1.00 87.94 85 ALA A CA 1
ATOM 628 C C . ALA A 1 85 ? 19.775 5.079 -22.668 1.00 87.94 85 ALA A C 1
ATOM 630 O O . ALA A 1 85 ? 19.978 5.909 -23.553 1.00 87.94 85 ALA A O 1
ATOM 631 N N . ALA A 1 86 ? 18.678 4.321 -22.637 1.00 85.62 86 ALA A N 1
ATOM 632 C CA . ALA A 1 86 ? 17.585 4.443 -23.599 1.00 85.62 86 ALA A CA 1
ATOM 633 C C . ALA A 1 86 ? 16.319 4.952 -22.903 1.00 85.62 86 ALA A C 1
ATOM 635 O O . ALA A 1 86 ? 15.986 4.516 -21.801 1.00 85.62 86 ALA A O 1
ATOM 636 N N . GLY A 1 87 ? 15.612 5.868 -23.564 1.00 84.75 87 GLY A N 1
ATOM 637 C CA . GLY A 1 87 ? 14.299 6.332 -23.127 1.00 84.75 87 GLY A CA 1
ATOM 638 C C . GLY A 1 87 ? 13.195 5.364 -23.553 1.00 84.75 87 GLY A C 1
ATOM 639 O O . GLY A 1 87 ? 13.389 4.521 -24.430 1.00 84.75 87 GLY A O 1
ATOM 640 N N . GLY A 1 88 ? 12.001 5.506 -22.971 1.00 81.50 88 GLY A N 1
ATOM 641 C CA . GLY A 1 88 ? 10.882 4.594 -23.248 1.00 81.50 88 GLY A CA 1
ATOM 642 C C . GLY A 1 88 ? 10.374 4.611 -24.700 1.00 81.50 88 GLY A C 1
ATOM 643 O O . GLY A 1 88 ? 9.755 3.661 -25.173 1.00 81.50 88 GLY A O 1
ATOM 644 N N . THR A 1 89 ? 10.673 5.677 -25.444 1.00 83.31 89 THR A N 1
ATOM 645 C CA . THR A 1 89 ? 10.302 5.844 -26.858 1.00 83.31 89 THR A CA 1
ATOM 646 C C . THR A 1 89 ? 11.435 5.510 -27.829 1.00 83.31 89 THR A C 1
ATOM 648 O O . THR A 1 89 ? 11.240 5.597 -29.041 1.00 83.31 89 THR A O 1
ATOM 651 N N . THR A 1 90 ? 12.618 5.126 -27.336 1.00 84.62 90 THR A N 1
ATOM 652 C CA . THR A 1 90 ? 13.764 4.806 -28.193 1.00 84.62 90 THR A CA 1
ATOM 653 C C . THR A 1 90 ? 13.466 3.548 -29.026 1.00 84.62 90 THR A C 1
ATOM 655 O O . THR A 1 90 ? 13.068 2.524 -28.456 1.00 84.62 90 THR A O 1
ATOM 658 N N . PRO A 1 91 ? 13.645 3.588 -30.362 1.00 85.56 91 PRO A N 1
ATOM 659 C CA . PRO A 1 91 ? 13.486 2.413 -31.214 1.00 85.56 91 PRO A CA 1
ATOM 660 C C . PRO A 1 91 ? 14.423 1.278 -30.795 1.00 85.56 91 PRO A C 1
ATOM 662 O O . PRO A 1 91 ? 15.578 1.506 -30.441 1.00 85.56 91 PRO A O 1
ATOM 665 N N . ALA A 1 92 ? 13.931 0.040 -30.849 1.00 87.94 92 ALA A N 1
ATOM 666 C CA . ALA A 1 92 ? 14.775 -1.126 -30.625 1.00 87.94 92 ALA A CA 1
ATOM 667 C C . ALA A 1 92 ? 15.682 -1.350 -31.842 1.00 87.94 92 ALA A C 1
ATOM 669 O O . ALA A 1 92 ? 15.202 -1.400 -32.974 1.00 87.94 92 ALA A O 1
ATOM 670 N N . GLY A 1 93 ? 16.982 -1.510 -31.604 1.00 88.75 93 GLY A N 1
ATOM 671 C CA . GLY A 1 93 ? 17.960 -1.731 -32.660 1.00 88.75 93 GLY A CA 1
ATOM 672 C C . GLY A 1 93 ? 19.374 -1.895 -32.119 1.00 88.75 93 GLY A C 1
ATOM 673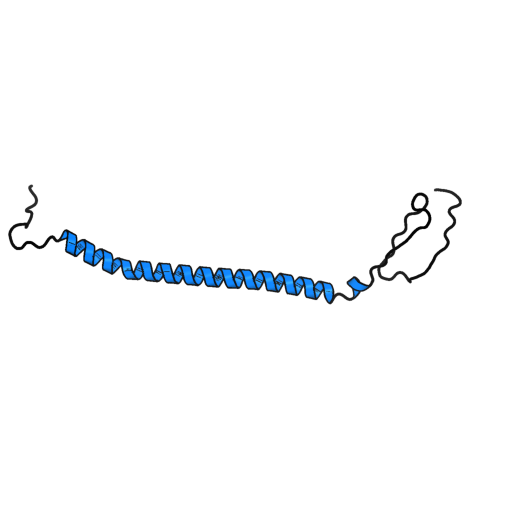 O O . GLY A 1 93 ? 19.645 -1.625 -30.948 1.00 88.75 93 GLY A O 1
ATOM 674 N N . SER A 1 94 ? 20.269 -2.358 -32.986 1.00 89.44 94 SER A N 1
ATOM 675 C CA . SER A 1 94 ? 21.706 -2.400 -32.725 1.00 89.44 94 SER A CA 1
ATOM 676 C C . SER A 1 94 ? 22.367 -1.199 -33.387 1.00 89.44 94 SER A C 1
ATOM 678 O O . SER A 1 94 ? 22.086 -0.900 -34.546 1.00 89.44 94 SER A O 1
ATOM 680 N N . TYR A 1 95 ? 23.242 -0.526 -32.645 1.00 87.69 95 TYR A N 1
ATOM 681 C CA . TYR A 1 95 ? 23.957 0.659 -33.101 1.00 87.69 95 TYR A CA 1
ATOM 682 C C . TYR A 1 95 ? 25.456 0.417 -32.945 1.00 87.69 95 TYR A C 1
ATOM 684 O O . TYR A 1 95 ? 25.907 0.016 -31.872 1.00 87.69 95 TYR A O 1
ATOM 692 N N . GLU A 1 96 ? 26.211 0.646 -34.016 1.00 88.94 96 GLU A N 1
ATOM 693 C CA . GLU A 1 96 ? 27.671 0.586 -34.006 1.00 88.94 96 GLU A CA 1
ATOM 694 C C . GLU A 1 96 ? 28.218 1.995 -33.768 1.00 88.94 96 GLU A C 1
ATOM 696 O O . GLU A 1 96 ? 27.881 2.933 -34.491 1.00 88.94 96 GLU A O 1
ATOM 701 N N . ILE A 1 97 ? 29.008 2.154 -32.708 1.00 86.06 97 ILE A N 1
ATOM 702 C CA . ILE A 1 97 ? 29.542 3.445 -32.272 1.00 86.06 97 ILE A CA 1
ATOM 703 C C . ILE A 1 97 ? 31.059 3.309 -32.187 1.00 86.06 97 ILE A C 1
ATOM 705 O O . ILE A 1 97 ? 31.565 2.448 -31.470 1.00 86.06 97 ILE A O 1
ATOM 709 N N . VAL A 1 98 ? 31.770 4.174 -32.909 1.00 88.56 98 VAL A N 1
ATOM 710 C CA . VAL A 1 98 ? 33.234 4.259 -32.891 1.00 88.56 98 VAL A CA 1
ATOM 711 C C . VAL A 1 98 ? 33.631 5.530 -32.148 1.00 88.56 98 VAL A C 1
ATOM 713 O O . VAL A 1 98 ? 33.238 6.625 -32.545 1.00 88.56 98 VAL A O 1
ATOM 716 N N . VAL A 1 99 ? 34.405 5.388 -31.071 1.00 86.00 99 VAL A N 1
ATOM 717 C CA . VAL A 1 99 ? 34.941 6.513 -30.292 1.00 86.00 99 VAL A CA 1
ATOM 718 C C . VAL A 1 99 ? 36.383 6.748 -30.730 1.00 86.00 99 VAL A C 1
ATOM 720 O O . VAL A 1 99 ? 37.247 5.914 -30.473 1.00 86.00 99 VAL A O 1
ATOM 723 N N . SER A 1 100 ? 36.637 7.850 -31.434 1.00 88.62 100 SER A N 1
ATOM 724 C CA . SER A 1 100 ? 37.963 8.171 -31.978 1.00 88.62 100 SER A CA 1
ATOM 725 C C . SER A 1 100 ? 38.827 9.010 -31.035 1.00 88.62 100 SER A C 1
ATOM 727 O O . SER A 1 100 ? 40.038 8.822 -31.000 1.00 88.62 100 SER A O 1
ATOM 729 N N . GLU A 1 101 ? 38.224 9.925 -30.276 1.00 85.12 101 GLU A N 1
ATOM 730 C CA . GLU A 1 101 ? 38.915 10.821 -29.342 1.00 85.12 101 GLU A CA 1
ATOM 731 C C . GLU A 1 101 ? 37.933 11.286 -28.255 1.00 85.12 101 GLU A C 1
ATOM 733 O O . GLU A 1 101 ? 36.726 11.360 -28.503 1.00 85.12 101 GLU A O 1
ATOM 738 N N . LEU A 1 102 ? 38.439 11.553 -27.047 1.00 80.88 102 LEU A N 1
ATOM 739 C CA . LEU A 1 102 ? 37.650 12.078 -25.931 1.00 80.88 102 LEU A CA 1
ATOM 740 C C . LEU A 1 102 ? 37.770 13.611 -25.890 1.00 80.88 102 LEU A C 1
ATOM 742 O O . LEU A 1 102 ? 38.838 14.138 -26.189 1.00 80.88 102 LEU A O 1
ATOM 746 N N . ALA A 1 103 ? 36.674 14.297 -25.551 1.00 76.50 103 ALA A N 1
ATOM 747 C CA . ALA A 1 103 ? 36.608 15.761 -25.480 1.00 76.50 103 ALA A CA 1
ATOM 748 C C . ALA A 1 103 ? 37.438 16.358 -24.333 1.00 76.50 103 ALA A C 1
ATOM 750 O O . ALA A 1 103 ? 37.560 15.690 -23.278 1.00 76.50 103 ALA A O 1
#

Foldseek 3Di:
DDPPDPCPDDPDPVVVVVVVVVVVVCVVVVVVVVVVVVVVVVVVVVVVVVVVVVVVVVVVVCVVPPLNVLADDDDDPDVVVDDDHDHSPDDDDDDDDDDDDDD

Mean predicted aligned error: 13.72 Å

Secondary structure (DSSP, 8-state):
------TTS----HHHHHHHHHHHHHHHHHHHHHHHHHHHHHHHHHHHHHHHHHHHHHHHHHHH-GGGGG------S-TTT------TTPPP-----------

Radius of gyration: 39.52 Å; Cα contacts (8 Å, |Δi|>4): 21; chains: 1; bounding box: 72×25×104 Å

pLDDT: mean 83.35, std 12.98, range [37.66, 97.19]